Protein AF-A0A5C6XVB4-F1 (afdb_monomer_lite)

Foldseek 3Di:
DVPVVVVVVVVVVVVVPDDPDDPCCVVLVVCVVPHDPVSVVVVVVVVVVVVVVVVVVVVVVVVVVVVVVVVVVD

Sequence (74 aa):
MFKYKTIASFLLVLVLTSKTTYAQCAMCKAVLENGNGSMAEGINNGITYLMVFPYVLVAILIFSIYRYNKKADI

pLDDT: mean 80.56, std 14.61, range [47.09, 98.31]

Structure (mmCIF, N/CA/C/O backbone):
data_AF-A0A5C6XVB4-F1
#
_entry.id   AF-A0A5C6XVB4-F1
#
loop_
_atom_site.group_PDB
_atom_site.id
_atom_site.type_symbol
_atom_site.label_atom_id
_atom_site.label_alt_id
_atom_site.label_comp_id
_atom_site.label_asym_id
_atom_site.label_entity_id
_atom_site.label_seq_id
_atom_site.pdbx_PDB_ins_code
_atom_site.Cartn_x
_atom_site.Cartn_y
_atom_site.Cartn_z
_atom_site.occupancy
_atom_site.B_iso_or_equiv
_atom_site.auth_seq_id
_atom_site.auth_comp_id
_atom_site.auth_asym_id
_atom_site.auth_atom_id
_atom_site.pdbx_PDB_model_num
ATOM 1 N N . MET A 1 1 ? 8.960 5.291 34.050 1.00 54.59 1 MET A N 1
ATOM 2 C CA . MET A 1 1 ? 10.308 5.136 33.463 1.00 54.59 1 MET A CA 1
ATOM 3 C C . MET A 1 1 ? 10.365 4.219 32.240 1.00 54.59 1 MET A C 1
ATOM 5 O O . MET A 1 1 ? 10.881 4.610 31.203 1.00 54.59 1 MET A O 1
ATOM 9 N N . PHE A 1 2 ? 9.818 3.005 32.327 1.00 60.59 2 PHE A N 1
ATOM 10 C CA . PHE A 1 2 ? 9.944 2.008 31.258 1.00 60.59 2 PHE A CA 1
ATOM 11 C C . PHE A 1 2 ? 9.198 2.350 29.954 1.00 60.59 2 PHE A C 1
ATOM 13 O O . PHE A 1 2 ? 9.759 2.146 28.887 1.00 60.59 2 PHE A O 1
ATOM 20 N N . LYS A 1 3 ? 7.997 2.951 30.010 1.00 69.00 3 LYS A N 1
ATOM 21 C CA . LYS A 1 3 ? 7.183 3.238 28.807 1.00 69.00 3 LYS A CA 1
ATOM 22 C C . LYS A 1 3 ? 7.879 4.145 27.785 1.00 69.00 3 LYS A C 1
ATOM 24 O O . LYS A 1 3 ? 7.882 3.827 26.604 1.00 69.00 3 LYS A O 1
ATOM 29 N N . TYR A 1 4 ? 8.512 5.235 28.222 1.00 79.44 4 TYR A N 1
ATOM 30 C CA . TYR A 1 4 ? 9.217 6.140 27.305 1.00 79.44 4 TYR A CA 1
ATOM 31 C C . TYR A 1 4 ? 10.526 5.549 26.785 1.00 79.44 4 TYR A C 1
ATOM 33 O O . TYR A 1 4 ? 10.889 5.815 25.647 1.00 79.44 4 TYR A O 1
ATOM 41 N N . LYS A 1 5 ? 11.199 4.694 27.567 1.00 78.81 5 LYS A N 1
ATOM 42 C CA . LYS A 1 5 ? 12.352 3.921 27.088 1.00 78.81 5 LYS A CA 1
ATOM 43 C C . LYS A 1 5 ? 11.951 2.934 25.991 1.00 78.81 5 LYS A C 1
ATOM 45 O O . LYS A 1 5 ? 12.655 2.833 24.994 1.00 78.81 5 LYS A O 1
ATOM 50 N N . THR A 1 6 ? 10.820 2.246 26.144 1.00 83.25 6 THR A N 1
ATOM 51 C CA . THR A 1 6 ? 10.299 1.328 25.122 1.00 83.25 6 THR A CA 1
ATOM 52 C C . THR A 1 6 ? 9.872 2.078 23.861 1.00 83.25 6 THR A C 1
A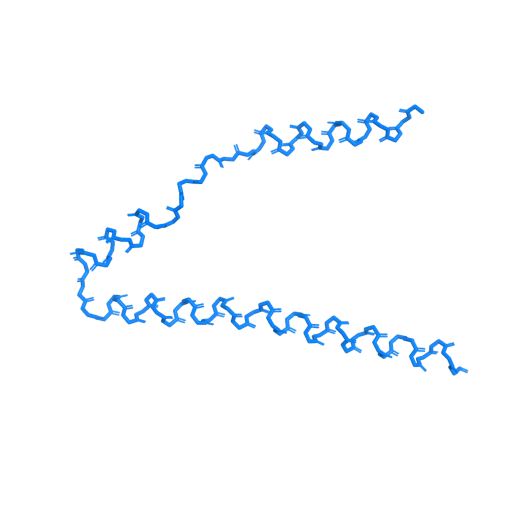TOM 54 O O . THR A 1 6 ? 10.235 1.665 22.764 1.00 83.25 6 THR A O 1
ATOM 57 N N . ILE A 1 7 ? 9.179 3.214 24.003 1.00 89.19 7 ILE A N 1
ATOM 58 C CA . ILE A 1 7 ? 8.791 4.070 22.868 1.00 89.19 7 ILE A CA 1
ATOM 59 C C . ILE A 1 7 ? 10.032 4.612 22.149 1.00 89.19 7 ILE A C 1
ATOM 61 O O . ILE A 1 7 ? 10.123 4.517 20.929 1.00 89.19 7 ILE A O 1
ATOM 65 N N . ALA A 1 8 ? 11.020 5.115 22.892 1.00 92.50 8 ALA A N 1
ATOM 66 C CA . ALA A 1 8 ? 12.272 5.605 22.322 1.00 92.50 8 ALA A CA 1
ATOM 67 C C . ALA A 1 8 ? 13.051 4.489 21.607 1.00 92.50 8 ALA A C 1
ATOM 69 O O . ALA A 1 8 ? 13.557 4.704 20.510 1.00 92.50 8 ALA A O 1
ATOM 70 N N . SER A 1 9 ? 13.098 3.283 22.182 1.00 90.50 9 SER A N 1
ATOM 71 C CA . SER A 1 9 ? 13.738 2.122 21.554 1.00 90.50 9 SER A CA 1
ATOM 72 C C . SER A 1 9 ? 13.030 1.698 20.267 1.00 90.50 9 SER A C 1
ATOM 74 O O . SER A 1 9 ? 13.695 1.337 19.302 1.00 90.50 9 SER A O 1
ATOM 76 N N . PHE A 1 10 ? 11.698 1.740 20.234 1.00 90.94 10 PHE A N 1
ATOM 77 C CA . PHE A 1 10 ? 10.921 1.411 19.041 1.00 90.94 10 PHE A CA 1
ATOM 78 C C . PHE A 1 10 ? 11.153 2.432 17.918 1.00 90.94 10 PHE A C 1
ATOM 80 O O . PHE A 1 10 ? 11.434 2.053 16.782 1.00 90.94 10 PHE A O 1
ATOM 87 N N . LEU A 1 11 ? 11.117 3.726 18.251 1.00 92.50 11 LEU A N 1
ATOM 88 C CA . LEU A 1 11 ? 11.397 4.806 17.302 1.00 92.50 11 LEU A CA 1
ATOM 89 C C . LEU A 1 11 ? 12.828 4.734 16.756 1.00 92.50 11 LEU A C 1
ATOM 91 O O . LEU A 1 11 ? 13.042 4.942 15.565 1.00 92.50 11 LEU A O 1
ATOM 95 N N . LEU A 1 12 ? 13.799 4.381 17.601 1.00 93.00 12 LEU A N 1
ATOM 96 C CA . LEU A 1 12 ? 15.188 4.197 17.188 1.00 93.00 12 LEU A CA 1
ATOM 97 C C . LEU A 1 12 ? 15.329 3.068 16.156 1.00 93.00 12 LEU A C 1
ATOM 99 O O . LEU A 1 12 ? 15.978 3.254 15.130 1.00 93.00 12 LEU A O 1
ATOM 103 N N . VAL A 1 13 ? 14.688 1.919 16.391 1.00 92.38 13 VAL A N 1
ATOM 104 C CA . VAL A 1 13 ? 14.701 0.793 15.441 1.00 92.38 13 VAL A CA 1
ATOM 105 C C . VAL A 1 13 ? 14.040 1.181 14.115 1.00 92.38 13 VAL A C 1
ATOM 107 O O . VAL A 1 13 ? 14.568 0.849 13.055 1.00 92.38 13 VAL A O 1
ATOM 110 N N . LEU A 1 14 ? 12.933 1.927 14.151 1.00 88.00 14 LEU A N 1
ATOM 111 C CA . LEU A 1 14 ? 12.245 2.407 12.948 1.00 88.00 14 LEU A CA 1
ATOM 112 C C . LEU A 1 14 ? 13.156 3.291 12.078 1.00 88.00 14 LEU A C 1
ATOM 114 O O . LEU A 1 14 ? 13.224 3.112 10.865 1.00 88.00 14 LEU A O 1
ATOM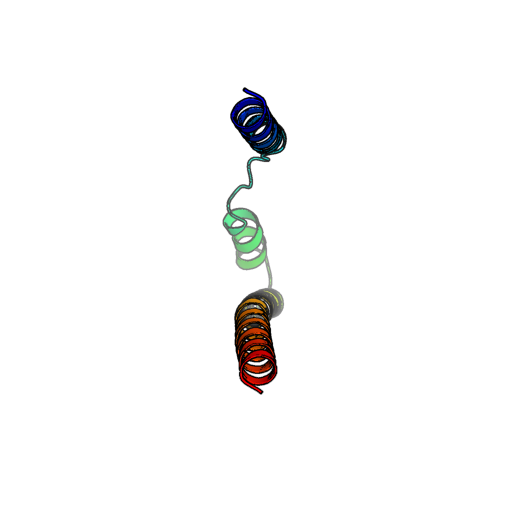 118 N N . VAL A 1 15 ? 13.895 4.216 12.696 1.00 88.69 15 VAL A N 1
ATOM 119 C CA . VAL A 1 15 ? 14.815 5.114 11.980 1.00 88.69 15 VAL A CA 1
ATOM 120 C C . VAL A 1 15 ? 16.013 4.345 11.422 1.00 88.69 15 VAL A C 1
ATOM 122 O O . VAL A 1 15 ? 16.367 4.528 10.259 1.00 88.69 15 VAL A O 1
ATOM 125 N N . LEU A 1 16 ? 16.600 3.434 12.204 1.00 90.38 16 LEU A N 1
ATOM 126 C CA . LEU A 1 16 ? 17.756 2.635 11.777 1.00 90.38 16 LEU A CA 1
ATOM 127 C C . LEU A 1 16 ? 17.425 1.632 10.661 1.00 90.38 16 LEU A C 1
ATOM 129 O O . LEU A 1 16 ? 18.303 1.255 9.887 1.00 90.38 16 LEU A O 1
ATOM 133 N N . THR A 1 17 ? 16.167 1.199 10.572 1.00 83.69 17 THR A N 1
ATOM 134 C CA . THR A 1 17 ? 15.686 0.290 9.518 1.00 83.69 17 THR A CA 1
ATOM 135 C C . THR A 1 17 ? 15.052 1.022 8.340 1.00 83.69 17 THR A C 1
ATOM 137 O O . THR A 1 17 ? 14.738 0.389 7.329 1.00 83.69 17 THR A O 1
ATOM 140 N N . SER A 1 18 ? 14.911 2.349 8.424 1.00 77.25 18 SER A N 1
ATOM 141 C CA . SER A 1 18 ? 14.398 3.147 7.319 1.00 77.25 18 SER A CA 1
ATOM 142 C C . SER A 1 18 ? 15.364 3.068 6.134 1.00 77.25 18 SER A C 1
ATOM 144 O O . SER A 1 18 ? 16.542 3.420 6.209 1.00 77.25 18 SER A O 1
ATOM 146 N N . LYS A 1 19 ? 14.872 2.530 5.020 1.00 73.88 19 LYS A N 1
ATOM 147 C CA . LYS A 1 19 ? 15.567 2.576 3.736 1.00 73.88 19 LYS A CA 1
ATOM 148 C C . LYS A 1 19 ? 15.068 3.798 2.982 1.00 73.88 19 LYS A C 1
ATOM 150 O O . LYS A 1 19 ? 13.865 4.063 2.966 1.00 73.88 19 LYS A O 1
ATOM 155 N N . THR A 1 20 ? 15.981 4.514 2.331 1.00 63.28 20 THR A N 1
ATOM 156 C CA . THR A 1 20 ? 15.647 5.534 1.336 1.00 63.28 20 THR A CA 1
ATOM 157 C C . THR A 1 20 ? 14.933 4.853 0.177 1.00 63.28 20 THR A C 1
ATOM 159 O O . THR A 1 20 ? 15.542 4.328 -0.752 1.00 63.28 20 THR A O 1
ATOM 162 N N . THR A 1 21 ? 13.609 4.807 0.260 1.00 59.19 21 THR A N 1
ATOM 163 C CA . THR A 1 21 ? 12.782 4.443 -0.878 1.00 59.19 21 THR A CA 1
ATOM 164 C C . THR A 1 21 ? 12.752 5.668 -1.777 1.00 59.19 21 THR A C 1
ATOM 166 O O . THR A 1 21 ? 12.154 6.691 -1.453 1.00 59.19 21 THR A O 1
ATOM 169 N N . TYR A 1 22 ? 13.458 5.605 -2.906 1.00 55.19 22 TYR A N 1
ATOM 170 C CA . TYR A 1 22 ? 13.110 6.483 -4.013 1.00 55.19 22 TYR A CA 1
ATOM 171 C C . TYR A 1 22 ? 11.632 6.228 -4.294 1.00 55.19 22 TYR A C 1
ATOM 173 O O . TYR A 1 22 ? 11.213 5.065 -4.298 1.00 55.19 22 TYR A O 1
ATOM 181 N N . ALA A 1 23 ? 10.829 7.277 -4.483 1.00 50.88 23 ALA A N 1
ATOM 182 C CA . ALA A 1 23 ? 9.479 7.075 -4.979 1.00 50.88 23 ALA A CA 1
ATOM 183 C C . ALA A 1 23 ? 9.575 6.101 -6.167 1.00 50.88 23 ALA A C 1
ATOM 185 O O . ALA A 1 23 ? 10.379 6.320 -7.080 1.00 50.88 23 ALA A O 1
ATOM 186 N N . GLN A 1 24 ? 8.804 5.006 -6.128 1.00 47.09 24 GLN A N 1
ATOM 187 C CA . GLN A 1 24 ? 8.783 3.969 -7.176 1.00 47.09 24 GLN A CA 1
ATOM 188 C C . GLN A 1 24 ? 8.533 4.570 -8.576 1.00 47.09 24 GLN A C 1
ATOM 190 O O . GLN A 1 24 ? 8.785 3.928 -9.588 1.00 47.09 24 GLN A O 1
ATOM 195 N N . CYS A 1 25 ? 8.142 5.846 -8.637 1.00 62.06 25 CYS A N 1
ATOM 196 C CA . CYS A 1 25 ? 8.123 6.718 -9.799 1.00 62.06 25 CYS A CA 1
ATOM 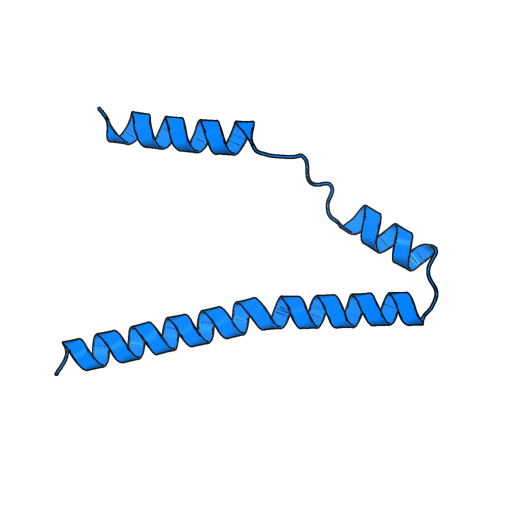197 C C . CYS A 1 25 ? 9.350 6.593 -10.718 1.00 62.06 25 CYS A C 1
ATOM 199 O O . CYS A 1 25 ? 9.153 6.598 -11.924 1.00 62.06 25 CYS A O 1
ATOM 201 N N . ALA A 1 26 ? 10.587 6.440 -10.224 1.00 53.97 26 ALA A N 1
ATOM 202 C CA . ALA A 1 26 ? 11.754 6.318 -11.116 1.00 53.97 26 ALA A CA 1
ATOM 203 C C . ALA A 1 26 ? 11.840 4.950 -11.829 1.00 53.97 26 ALA A C 1
ATOM 205 O O . ALA A 1 26 ? 12.245 4.892 -12.988 1.00 53.97 26 ALA A O 1
ATOM 206 N N . MET A 1 27 ? 11.401 3.862 -11.180 1.00 56.59 27 MET A N 1
ATOM 207 C CA . MET A 1 27 ? 11.343 2.529 -11.799 1.00 56.59 27 MET A CA 1
ATOM 208 C C . MET A 1 27 ? 10.114 2.368 -12.696 1.00 56.59 27 MET A C 1
ATOM 210 O O . MET A 1 27 ? 10.244 1.895 -13.822 1.00 56.59 27 MET A O 1
ATOM 214 N N . CYS A 1 28 ? 8.939 2.819 -12.251 1.00 61.66 28 CYS A N 1
ATOM 215 C CA . CYS A 1 28 ? 7.729 2.787 -13.072 1.00 61.66 28 CYS A CA 1
ATOM 216 C C . CYS A 1 28 ? 7.877 3.674 -14.316 1.00 61.66 28 CYS A C 1
ATOM 218 O O . CYS A 1 28 ? 7.479 3.260 -15.397 1.00 61.66 28 CYS A O 1
ATOM 220 N N . LYS A 1 29 ? 8.510 4.852 -14.201 1.00 60.66 29 LYS A N 1
ATOM 221 C CA . LYS A 1 29 ? 8.775 5.738 -15.345 1.00 60.66 29 LYS A CA 1
ATOM 222 C C . LYS A 1 29 ? 9.767 5.128 -16.333 1.00 60.66 29 LYS A C 1
ATOM 224 O O . LYS A 1 29 ? 9.501 5.168 -17.523 1.00 60.66 29 LYS A O 1
ATOM 229 N N . ALA A 1 30 ? 10.854 4.509 -15.869 1.00 62.75 30 ALA A N 1
ATOM 230 C CA . ALA A 1 30 ? 11.814 3.854 -16.760 1.00 62.75 30 ALA A CA 1
ATOM 231 C C . ALA A 1 30 ? 11.197 2.667 -17.524 1.00 62.75 30 ALA A C 1
ATOM 233 O O . ALA A 1 30 ? 11.473 2.509 -18.711 1.00 62.75 30 ALA A O 1
ATOM 234 N N . VAL A 1 31 ? 10.336 1.871 -16.879 1.00 63.44 31 VAL A N 1
ATOM 235 C CA . VAL A 1 31 ? 9.605 0.767 -17.531 1.00 63.44 31 VAL A CA 1
ATOM 236 C C . VAL A 1 31 ? 8.514 1.285 -18.471 1.00 63.44 31 VAL A C 1
ATOM 238 O O . VAL A 1 31 ? 8.292 0.681 -19.510 1.00 63.44 31 VAL A O 1
ATOM 241 N N . LEU A 1 32 ? 7.855 2.405 -18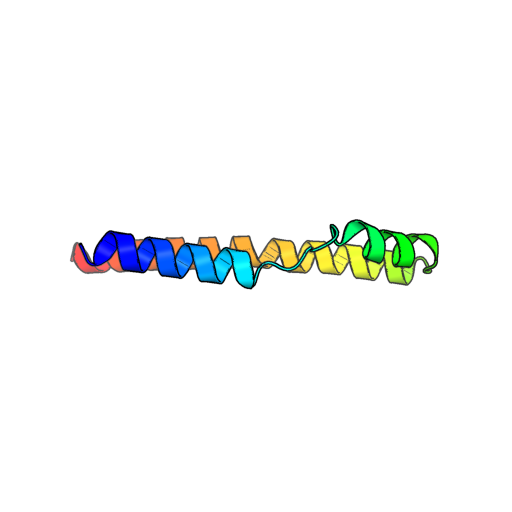.157 1.00 64.50 32 LEU A N 1
ATOM 242 C CA . LEU A 1 32 ? 6.847 3.012 -19.037 1.00 64.50 32 LEU A CA 1
ATOM 243 C C . LEU A 1 32 ? 7.461 3.722 -20.251 1.00 64.50 32 LEU A C 1
ATOM 245 O O . LEU A 1 32 ? 6.909 3.630 -21.340 1.00 64.50 32 LEU A O 1
ATOM 249 N N . GLU A 1 33 ? 8.591 4.413 -20.080 1.00 67.31 33 GLU A N 1
ATOM 250 C CA . GLU A 1 33 ? 9.265 5.143 -21.165 1.00 67.31 33 GLU A CA 1
ATOM 251 C C . GLU A 1 33 ? 10.073 4.220 -22.091 1.00 67.31 33 GLU A C 1
ATOM 253 O O . GLU A 1 33 ? 10.243 4.548 -23.261 1.00 67.31 33 GLU A O 1
ATOM 258 N N . ASN A 1 34 ? 10.550 3.067 -21.601 1.00 71.19 34 ASN A N 1
ATOM 259 C CA . ASN A 1 34 ? 11.281 2.078 -22.412 1.00 71.19 34 ASN A CA 1
ATOM 260 C C . ASN A 1 34 ? 10.451 0.829 -22.766 1.00 71.19 34 ASN A C 1
ATOM 262 O O . ASN A 1 34 ? 10.920 -0.027 -23.515 1.00 71.19 34 ASN A O 1
ATOM 266 N N . GLY A 1 35 ? 9.251 0.681 -22.202 1.00 69.81 35 GLY A N 1
ATOM 267 C CA . GLY A 1 35 ? 8.376 -0.475 -22.401 1.00 69.81 35 GLY A CA 1
ATOM 268 C C . GLY A 1 35 ? 7.396 -0.298 -23.557 1.00 69.81 35 GLY A C 1
ATOM 269 O O . GLY A 1 35 ? 7.209 0.789 -24.095 1.00 69.81 35 GLY A O 1
ATOM 270 N N . ASN A 1 36 ? 6.740 -1.390 -23.950 1.00 78.12 36 ASN A N 1
ATOM 271 C CA . ASN A 1 36 ? 5.691 -1.366 -24.970 1.00 78.12 36 ASN A CA 1
ATOM 272 C C . ASN A 1 36 ? 4.300 -1.097 -24.352 1.00 78.12 36 ASN A C 1
ATOM 274 O O . ASN A 1 36 ? 4.127 -1.122 -23.132 1.00 78.12 36 ASN A O 1
ATOM 278 N N . GLY A 1 37 ? 3.279 -0.896 -25.192 1.00 76.31 37 GLY A N 1
ATOM 279 C CA . GLY A 1 37 ? 1.905 -0.635 -24.731 1.00 76.31 37 GLY A CA 1
ATOM 280 C C . GLY A 1 37 ? 1.358 -1.680 -23.745 1.00 76.31 37 GLY A C 1
ATOM 281 O O . GLY A 1 37 ? 0.702 -1.315 -22.773 1.00 76.31 37 GLY A O 1
ATOM 282 N N . SER A 1 38 ? 1.709 -2.961 -23.913 1.00 80.88 38 SER A N 1
ATOM 283 C CA . SER A 1 38 ? 1.290 -4.031 -22.993 1.00 80.88 38 SER A CA 1
ATOM 284 C C . SER A 1 38 ? 1.923 -3.934 -21.599 1.00 80.88 38 SER A C 1
ATOM 286 O O . SER A 1 38 ? 1.297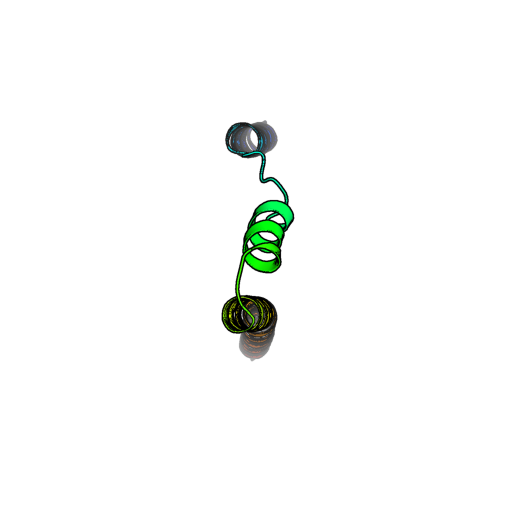 -4.313 -20.611 1.00 80.88 38 SER A O 1
ATOM 288 N N . MET A 1 39 ? 3.144 -3.397 -21.484 1.00 78.50 39 MET A N 1
ATOM 289 C CA . MET A 1 39 ? 3.770 -3.146 -20.181 1.00 78.50 39 MET A CA 1
ATOM 290 C C . MET A 1 39 ? 3.064 -2.012 -19.433 1.00 78.50 39 MET A C 1
ATOM 292 O O . MET A 1 39 ? 2.851 -2.115 -18.224 1.00 78.50 39 MET A O 1
ATOM 296 N N . ALA A 1 40 ? 2.656 -0.958 -20.145 1.00 77.81 40 ALA A N 1
ATOM 297 C CA . ALA A 1 40 ? 1.902 0.144 -19.554 1.00 77.81 40 ALA A CA 1
ATOM 298 C C . ALA A 1 40 ? 0.527 -0.304 -19.038 1.00 77.81 40 ALA A C 1
ATOM 300 O O . ALA A 1 40 ? 0.127 0.060 -17.930 1.00 77.81 40 ALA A O 1
ATOM 301 N N . GLU A 1 41 ? -0.158 -1.157 -19.797 1.00 82.31 41 GLU A N 1
ATOM 302 C CA . GLU A 1 41 ? -1.433 -1.748 -19.391 1.00 82.31 41 GLU A CA 1
ATOM 303 C C . GLU A 1 41 ? -1.282 -2.656 -18.158 1.00 82.31 41 GLU A C 1
ATOM 305 O O . GLU A 1 41 ? -2.075 -2.568 -17.217 1.00 82.31 41 GLU A O 1
ATOM 310 N N . GLY A 1 42 ? -0.209 -3.456 -18.099 1.00 83.94 42 GLY A N 1
ATOM 311 C CA . GLY A 1 42 ? 0.118 -4.276 -16.930 1.00 83.94 42 GLY A CA 1
ATOM 312 C C . GLY A 1 42 ? 0.315 -3.456 -15.650 1.00 83.94 42 GLY A C 1
ATOM 313 O O . GLY A 1 42 ? -0.186 -3.835 -14.589 1.00 83.94 42 GLY A O 1
ATOM 314 N N . ILE A 1 43 ? 0.981 -2.300 -15.743 1.00 82.25 43 ILE A N 1
ATOM 315 C CA . ILE A 1 43 ? 1.159 -1.386 -14.603 1.00 82.25 43 ILE A CA 1
ATOM 316 C C . ILE A 1 43 ? -0.179 -0.777 -14.169 1.00 82.25 43 ILE A C 1
ATOM 318 O O . ILE A 1 43 ? -0.470 -0.769 -12.972 1.00 82.25 43 ILE A O 1
ATOM 322 N N . ASN A 1 44 ? -1.009 -0.308 -15.108 1.00 84.94 44 ASN A N 1
ATOM 323 C CA . ASN A 1 44 ? -2.322 0.263 -14.787 1.00 84.94 44 ASN A CA 1
ATOM 324 C C . ASN A 1 44 ? -3.207 -0.751 -14.041 1.00 84.94 44 ASN A C 1
ATOM 326 O O . ASN A 1 44 ? -3.747 -0.450 -12.975 1.00 84.94 44 ASN A O 1
ATOM 330 N N . ASN A 1 45 ? -3.251 -1.990 -14.535 1.00 86.88 45 ASN A N 1
ATOM 331 C CA . ASN A 1 45 ? -3.984 -3.079 -13.892 1.00 86.88 45 ASN A CA 1
ATOM 332 C C . ASN A 1 45 ? -3.427 -3.403 -12.494 1.00 86.88 45 ASN A C 1
ATOM 334 O O . ASN A 1 45 ? -4.195 -3.643 -11.559 1.00 86.88 45 ASN A O 1
ATOM 338 N N . GLY A 1 46 ? -2.102 -3.356 -12.322 1.00 86.50 46 GLY A N 1
ATOM 339 C CA . GLY A 1 46 ? -1.449 -3.535 -11.024 1.00 86.50 46 GLY A CA 1
ATOM 340 C C . GLY A 1 46 ? -1.815 -2.450 -10.007 1.00 86.50 46 GLY A C 1
ATOM 341 O O . GLY A 1 46 ? -2.100 -2.767 -8.851 1.00 86.50 46 GLY A O 1
ATOM 342 N N . ILE A 1 47 ? -1.868 -1.181 -10.425 1.00 85.44 47 ILE A N 1
ATOM 343 C CA . ILE A 1 47 ? -2.275 -0.062 -9.558 1.00 85.44 47 ILE A CA 1
ATOM 344 C C . ILE A 1 47 ? -3.717 -0.257 -9.089 1.00 85.44 47 ILE A C 1
ATOM 346 O O . ILE A 1 47 ? -3.987 -0.159 -7.890 1.00 85.44 47 ILE A O 1
ATOM 350 N N . THR A 1 48 ? -4.634 -0.585 -10.003 1.00 86.12 48 THR A N 1
ATOM 351 C CA . THR A 1 48 ? -6.033 -0.851 -9.646 1.00 86.12 48 THR A CA 1
ATOM 352 C C . THR A 1 48 ? -6.147 -2.033 -8.683 1.00 86.12 48 THR A C 1
ATOM 354 O O . THR A 1 48 ? -6.848 -1.930 -7.677 1.00 86.12 48 THR A O 1
ATOM 357 N N . TYR A 1 49 ? -5.414 -3.124 -8.924 1.00 87.50 49 TYR A N 1
ATOM 358 C CA . TYR A 1 49 ? -5.404 -4.289 -8.036 1.00 87.50 49 TYR A CA 1
ATOM 359 C C . TYR A 1 49 ? -4.944 -3.935 -6.612 1.00 87.50 49 TYR A C 1
ATOM 361 O O . TYR A 1 49 ? -5.601 -4.294 -5.632 1.00 87.50 49 TYR A O 1
ATOM 369 N N . LEU A 1 50 ? -3.852 -3.172 -6.487 1.00 87.06 50 LEU A N 1
ATOM 370 C CA . LEU A 1 50 ? -3.332 -2.733 -5.190 1.00 87.06 50 LEU A CA 1
ATOM 371 C C . LEU A 1 50 ? -4.262 -1.736 -4.487 1.00 87.06 50 LEU A C 1
ATOM 373 O O . LEU A 1 50 ? -4.334 -1.754 -3.260 1.00 87.06 50 LEU A O 1
ATOM 377 N N . MET A 1 51 ? -4.996 -0.905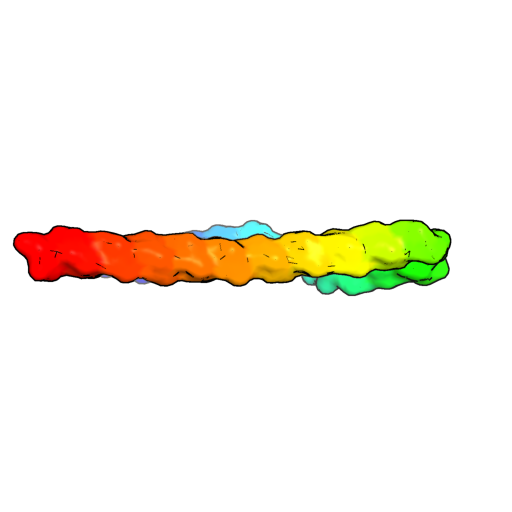 -5.233 1.00 89.94 51 MET A N 1
ATOM 378 C CA . MET A 1 51 ? -6.004 0.005 -4.677 1.00 89.94 51 MET A CA 1
ATOM 379 C C . MET A 1 51 ? -7.225 -0.721 -4.114 1.00 89.94 51 MET A C 1
ATOM 381 O O . MET A 1 51 ? -7.790 -0.259 -3.130 1.00 89.94 51 MET A O 1
ATOM 385 N N . VAL A 1 52 ? -7.646 -1.849 -4.691 1.00 94.25 52 VAL A N 1
ATOM 386 C CA . VAL A 1 52 ? -8.816 -2.601 -4.198 1.00 94.25 52 VAL A CA 1
ATOM 387 C C . VAL A 1 52 ? -8.570 -3.165 -2.796 1.00 94.25 52 VAL A C 1
ATOM 389 O O . VAL A 1 52 ? -9.464 -3.153 -1.946 1.00 94.25 52 VAL A O 1
ATOM 392 N N . PHE A 1 53 ? -7.347 -3.619 -2.530 1.00 95.06 53 PHE A N 1
ATOM 393 C CA . PHE A 1 53 ? -6.974 -4.258 -1.271 1.00 95.06 53 PHE A CA 1
ATOM 394 C C . PHE A 1 53 ? -7.294 -3.433 -0.001 1.00 95.06 53 PHE A C 1
ATOM 396 O O . PHE A 1 53 ? -7.977 -3.967 0.879 1.00 95.06 53 PHE A O 1
ATOM 403 N N . PRO A 1 54 ? -6.893 -2.149 0.134 1.00 94.06 54 PRO A N 1
ATOM 404 C CA . PRO A 1 54 ? -7.225 -1.348 1.311 1.00 94.06 54 PRO A CA 1
ATOM 405 C C . PRO A 1 54 ? -8.734 -1.162 1.514 1.00 94.06 54 PRO A C 1
ATOM 407 O O . PRO A 1 54 ? -9.185 -1.185 2.659 1.00 94.06 54 PRO A O 1
ATOM 410 N N . TYR A 1 55 ? -9.538 -1.045 0.451 1.00 95.50 55 TYR A N 1
ATOM 411 C CA . TYR A 1 55 ? -10.996 -0.928 0.594 1.00 95.50 55 TYR A CA 1
ATOM 412 C C . TYR A 1 55 ? -11.621 -2.210 1.153 1.00 95.50 55 TYR A C 1
ATOM 414 O O . TYR A 1 55 ? -12.466 -2.146 2.048 1.00 95.50 55 TYR A O 1
ATOM 422 N N . VAL A 1 56 ? -11.170 -3.375 0.677 1.00 97.38 56 VAL A N 1
ATOM 423 C CA . VAL A 1 56 ? -11.631 -4.680 1.178 1.00 97.38 56 VAL A CA 1
ATOM 424 C C . VAL A 1 56 ? -11.267 -4.855 2.651 1.00 97.38 56 VAL A C 1
ATOM 426 O O . VAL A 1 56 ? -12.115 -5.252 3.451 1.00 97.38 56 VAL A O 1
ATOM 429 N N . LEU A 1 57 ? -10.035 -4.511 3.038 1.00 97.12 57 LEU A N 1
ATOM 430 C CA . LEU A 1 57 ? -9.607 -4.592 4.435 1.00 97.12 57 LEU A CA 1
ATOM 431 C C . LEU A 1 57 ? -10.442 -3.695 5.355 1.00 97.12 57 LEU A C 1
ATOM 433 O O . LEU A 1 57 ? -10.863 -4.144 6.422 1.00 97.12 57 LEU A O 1
ATOM 437 N N . VAL A 1 58 ? -10.723 -2.456 4.943 1.00 97.88 58 VAL A N 1
ATOM 438 C CA . VAL A 1 58 ? -11.570 -1.534 5.716 1.00 97.88 58 VAL A CA 1
ATOM 439 C C . VAL A 1 58 ? -12.995 -2.076 5.846 1.00 97.88 58 VAL A C 1
ATOM 441 O O . VAL A 1 58 ? -13.556 -2.051 6.943 1.00 97.88 58 VAL A O 1
ATOM 444 N N . ALA A 1 59 ? -13.570 -2.626 4.774 1.00 97.94 59 ALA A N 1
ATOM 445 C CA . ALA A 1 59 ? -14.901 -3.229 4.817 1.00 97.94 59 ALA A CA 1
ATOM 446 C C . ALA A 1 59 ? -14.970 -4.409 5.804 1.00 97.94 59 ALA A C 1
ATOM 448 O O . ALA A 1 59 ? -15.891 -4.480 6.621 1.00 97.94 59 ALA A O 1
ATOM 449 N N . ILE A 1 60 ? -13.971 -5.300 5.784 1.00 98.31 60 ILE A N 1
ATOM 450 C CA . ILE A 1 60 ? -13.872 -6.435 6.717 1.00 98.31 60 ILE A CA 1
ATOM 451 C C . ILE A 1 60 ? -13.726 -5.948 8.162 1.00 98.31 60 ILE A C 1
ATOM 453 O O . ILE A 1 60 ? -14.381 -6.484 9.061 1.00 98.31 60 ILE A O 1
ATOM 457 N N . LEU A 1 61 ? -12.889 -4.934 8.393 1.00 97.94 61 LEU A N 1
ATOM 458 C CA . LEU A 1 61 ? -12.674 -4.353 9.716 1.00 97.94 61 LEU A CA 1
ATOM 459 C C . LEU A 1 61 ? -13.985 -3.793 10.284 1.00 97.94 61 LEU A C 1
ATOM 461 O O . LEU A 1 61 ? -14.386 -4.162 11.388 1.00 97.94 61 LEU A O 1
ATOM 465 N N . ILE A 1 62 ? -14.679 -2.953 9.511 1.00 98.00 62 ILE A N 1
ATOM 466 C CA . ILE A 1 62 ? -15.951 -2.342 9.919 1.00 98.00 62 ILE A CA 1
ATOM 467 C C . ILE A 1 62 ? -17.003 -3.423 10.184 1.00 98.00 62 ILE A C 1
ATOM 469 O O . ILE A 1 62 ? -17.673 -3.388 11.218 1.00 98.00 62 ILE A O 1
ATOM 473 N N . PHE A 1 63 ? -17.122 -4.417 9.299 1.00 97.62 63 PHE A N 1
ATOM 474 C CA . PHE A 1 63 ? -18.051 -5.531 9.487 1.00 97.62 63 PHE A CA 1
ATOM 475 C C . PHE A 1 63 ? -17.751 -6.328 10.764 1.00 97.62 63 PHE A C 1
ATOM 477 O O . PHE A 1 63 ? -18.670 -6.672 11.513 1.00 97.62 63 PHE A O 1
ATOM 484 N N . SER A 1 64 ? -16.472 -6.587 11.043 1.00 97.38 64 SER A N 1
ATOM 485 C CA . SER A 1 64 ? -16.038 -7.307 12.245 1.00 97.38 64 SER A CA 1
ATOM 486 C C . SER A 1 64 ? -16.366 -6.527 13.518 1.00 97.38 64 SER A C 1
ATOM 488 O O . SER A 1 64 ? -16.909 -7.108 14.457 1.00 97.38 64 SER A O 1
ATOM 490 N N . ILE A 1 65 ? -16.124 -5.211 13.531 1.00 96.62 65 ILE A N 1
ATOM 491 C CA . ILE A 1 65 ? -16.474 -4.329 14.657 1.00 96.62 65 ILE A CA 1
ATOM 492 C C . ILE A 1 65 ? -17.992 -4.301 14.871 1.00 96.62 65 ILE A C 1
ATOM 494 O O . ILE A 1 65 ? -18.458 -4.495 15.993 1.00 96.62 65 ILE A O 1
ATOM 498 N N . TYR A 1 66 ? -18.777 -4.128 13.804 1.00 96.38 66 TYR A N 1
ATOM 499 C CA . TYR A 1 66 ? -20.240 -4.145 13.887 1.00 96.38 66 TYR A CA 1
ATOM 500 C C . TYR A 1 66 ? -20.762 -5.465 14.473 1.00 96.38 66 TYR A C 1
ATOM 502 O O . TYR A 1 66 ? -21.612 -5.467 15.366 1.00 96.38 66 TYR A O 1
ATOM 510 N N . ARG A 1 67 ? -20.232 -6.603 14.004 1.00 95.94 67 ARG A N 1
ATOM 511 C CA . ARG A 1 67 ? -20.607 -7.936 14.502 1.00 95.94 67 ARG A CA 1
ATOM 512 C C . ARG A 1 67 ? -20.196 -8.154 15.953 1.00 95.94 67 ARG A C 1
ATOM 514 O O . ARG A 1 67 ? -20.949 -8.807 16.671 1.00 95.94 67 ARG A O 1
ATOM 521 N N . TYR A 1 68 ? -19.038 -7.641 16.363 1.00 95.00 68 TYR A N 1
ATOM 522 C CA . TYR A 1 68 ? -18.567 -7.710 17.743 1.00 95.00 68 TYR A CA 1
ATOM 523 C C . TYR A 1 68 ? -19.474 -6.907 18.679 1.00 95.00 68 TYR A C 1
ATOM 525 O O . TYR A 1 68 ? -19.998 -7.472 19.634 1.00 95.00 68 TYR A O 1
ATOM 533 N N . ASN A 1 69 ? -19.758 -5.643 18.354 1.00 93.50 69 ASN A N 1
ATOM 534 C CA . ASN A 1 69 ? -20.618 -4.791 19.182 1.00 93.50 69 ASN A CA 1
ATOM 535 C C . ASN A 1 69 ? -22.044 -5.349 19.274 1.00 93.50 69 ASN A C 1
ATOM 537 O O . ASN A 1 69 ? -22.582 -5.480 20.365 1.00 93.50 69 ASN A O 1
ATOM 541 N N . LYS A 1 70 ? -22.617 -5.827 18.159 1.00 89.88 70 LYS A N 1
ATOM 542 C CA . LYS A 1 70 ? -23.940 -6.473 18.178 1.00 89.88 70 LYS A CA 1
ATOM 543 C C . LYS A 1 70 ? -23.984 -7.749 19.031 1.00 89.88 70 LYS A C 1
ATOM 545 O O . LYS A 1 70 ? -25.051 -8.119 19.496 1.00 89.88 70 LYS A O 1
ATOM 550 N N . LYS A 1 71 ? -22.864 -8.461 19.188 1.00 79.62 71 LYS A N 1
ATOM 551 C CA . LYS A 1 71 ? -22.770 -9.631 20.077 1.00 79.62 71 LYS A CA 1
ATOM 552 C C . LYS A 1 71 ? -22.553 -9.251 21.541 1.00 79.62 71 LYS A C 1
ATOM 554 O O . LYS A 1 71 ? -22.834 -10.084 22.383 1.00 79.62 71 LYS A O 1
ATOM 559 N N . ALA A 1 72 ? -22.001 -8.071 21.815 1.00 73.44 72 ALA A N 1
ATOM 560 C CA . ALA A 1 72 ? -21.783 -7.567 23.167 1.00 73.44 72 ALA A CA 1
ATOM 561 C C . ALA A 1 72 ? -23.039 -6.892 23.751 1.00 73.44 72 ALA A C 1
ATOM 563 O O . ALA A 1 72 ? -23.205 -6.889 24.964 1.00 73.44 72 ALA A O 1
ATOM 564 N N . ASP A 1 73 ? -23.909 -6.347 22.891 1.00 58.50 73 ASP A N 1
ATOM 565 C CA . ASP A 1 73 ? -25.211 -5.761 23.253 1.00 58.50 73 ASP A CA 1
ATOM 566 C C . ASP A 1 73 ? -26.367 -6.792 23.340 1.00 58.50 73 ASP A C 1
ATOM 568 O O . ASP A 1 73 ? -27.517 -6.409 23.563 1.00 58.50 73 ASP A O 1
ATOM 572 N N . ILE A 1 74 ? -26.090 -8.091 23.145 1.00 51.72 74 ILE A N 1
ATOM 573 C CA . ILE A 1 74 ? -27.012 -9.223 23.392 1.00 51.72 74 ILE A CA 1
ATOM 574 C C . ILE A 1 74 ? -26.489 -9.998 24.596 1.00 51.72 74 ILE A C 1
ATOM 576 O O . ILE A 1 74 ? -27.315 -10.346 25.467 1.00 51.72 74 ILE A O 1
#

Radius of gyration: 21.12 Å; chains: 1; bounding box: 45×17×58 Å

Secondary structure (DSSP, 8-state):
-HHHHHHHHHHHHHHHH------THHHHHHHHHHS-HHHHHHHHHHHHHHHHHHHHHHHHHHHHHHHHHHHH--